Protein AF-A0A1Q2C409-F1 (afdb_monomer_lite)

Foldseek 3Di:
DDPDDPVLLLVLLCCCPVVVDDLVVSCVVVVDDSVVNLVSNVVCVCVVVVVPDPDVSNVVSVVVVCVVVPDD

Secondary structure (DSSP, 8-state):
-----HHHHHHHHHHHHHS---HHHHHHHHT--HHHHHHHHHHHHHHHHTT----HHHHHHHHHHHHHT---

InterPro domains:
  IPR002514 Transposase IS3/IS911family [PF01527] (4-44)
  IPR009057 Homedomain-like superfamily [SSF46689] (2-45)

Radius of gyration: 11.81 Å; chains: 1; bounding box: 29×22×25 Å

Structure (mmCIF, N/CA/C/O backbone):
data_AF-A0A1Q2C409-F1
#
_entry.id   AF-A0A1Q2C409-F1
#
loop_
_atom_site.group_PDB
_atom_site.id
_atom_site.type_symbol
_atom_site.label_atom_id
_atom_site.label_alt_id
_atom_site.label_comp_id
_atom_site.label_asym_id
_atom_site.label_entity_id
_atom_site.label_seq_id
_atom_site.pdbx_PDB_ins_code
_atom_site.Cartn_x
_atom_site.Cartn_y
_atom_site.Cartn_z
_atom_site.occupancy
_atom_site.B_iso_or_equiv
_atom_site.auth_seq_id
_atom_site.auth_comp_id
_atom_site.auth_asym_id
_atom_site.auth_atom_id
_atom_site.pdbx_PDB_model_num
ATOM 1 N N . MET A 1 1 ? 14.916 2.227 -8.938 1.00 51.09 1 MET A N 1
ATOM 2 C CA . MET A 1 1 ? 13.679 1.865 -8.203 1.00 51.09 1 MET A CA 1
ATOM 3 C C . MET A 1 1 ? 12.551 2.092 -9.195 1.00 51.09 1 MET A C 1
ATOM 5 O O . MET A 1 1 ? 12.480 3.208 -9.672 1.00 51.09 1 MET A O 1
ATOM 9 N N . ALA A 1 2 ? 11.785 1.078 -9.609 1.00 63.28 2 ALA A N 1
ATOM 10 C CA . ALA A 1 2 ? 10.823 1.246 -10.707 1.00 63.28 2 ALA A CA 1
ATOM 11 C C . ALA A 1 2 ? 9.871 2.438 -10.462 1.00 63.28 2 ALA A C 1
ATOM 13 O O . ALA A 1 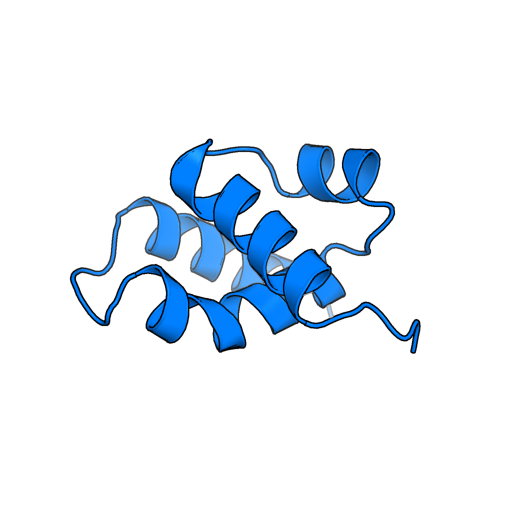2 ? 9.305 2.579 -9.369 1.00 63.28 2 ALA A O 1
ATOM 14 N N . ASP A 1 3 ? 9.736 3.306 -11.465 1.00 72.44 3 ASP A N 1
ATOM 15 C CA . ASP A 1 3 ? 8.940 4.534 -11.419 1.00 72.44 3 ASP A CA 1
ATOM 16 C C . ASP A 1 3 ? 7.445 4.228 -11.537 1.00 72.44 3 ASP A C 1
ATOM 18 O O . ASP A 1 3 ? 6.774 4.499 -12.528 1.00 72.44 3 ASP A O 1
ATOM 22 N N . TYR A 1 4 ? 6.890 3.624 -10.488 1.00 79.31 4 TYR A N 1
ATOM 23 C CA . TYR A 1 4 ? 5.455 3.387 -10.415 1.00 79.31 4 TYR A CA 1
ATOM 24 C C . TYR A 1 4 ? 4.706 4.710 -10.202 1.00 79.31 4 TYR A C 1
ATOM 26 O O . TYR A 1 4 ? 4.973 5.449 -9.239 1.00 79.31 4 TYR A O 1
ATOM 34 N N . SER A 1 5 ? 3.709 4.981 -11.046 1.00 84.94 5 SER A N 1
ATOM 35 C CA . SER A 1 5 ? 2.849 6.162 -10.932 1.00 84.94 5 SER A CA 1
ATOM 36 C C . SER A 1 5 ? 2.101 6.194 -9.594 1.00 84.94 5 SER A C 1
ATOM 38 O O . SER A 1 5 ? 1.724 5.158 -9.039 1.00 84.94 5 SER A O 1
ATOM 40 N N . LYS A 1 6 ? 1.815 7.398 -9.076 1.00 83.44 6 LYS A N 1
ATOM 41 C CA . LYS A 1 6 ? 1.044 7.588 -7.828 1.00 83.44 6 LYS A CA 1
ATOM 42 C C . LYS A 1 6 ? -0.294 6.832 -7.838 1.00 83.44 6 LYS A C 1
ATOM 44 O O . LYS A 1 6 ? -0.645 6.217 -6.833 1.00 83.44 6 LYS A O 1
ATOM 49 N N . GLY A 1 7 ? -1.002 6.838 -8.971 1.00 86.06 7 GLY A N 1
ATOM 50 C CA . GLY A 1 7 ? -2.276 6.128 -9.136 1.00 86.06 7 GLY A CA 1
ATOM 51 C C . GLY A 1 7 ? -2.140 4.611 -8.980 1.00 86.06 7 GLY A C 1
ATOM 52 O O . GLY A 1 7 ? -2.940 3.994 -8.279 1.00 86.06 7 GLY A O 1
ATOM 53 N N . PHE A 1 8 ? -1.076 4.025 -9.537 1.00 86.25 8 PHE A N 1
ATOM 54 C CA . PHE A 1 8 ? -0.784 2.599 -9.388 1.00 86.25 8 PHE A CA 1
ATOM 55 C C . PHE A 1 8 ? -0.511 2.238 -7.924 1.00 86.25 8 PHE A C 1
ATOM 57 O O . PHE A 1 8 ? -1.162 1.351 -7.375 1.00 86.25 8 PHE A O 1
ATOM 64 N N . LYS A 1 9 ? 0.365 2.997 -7.250 1.00 86.62 9 LYS A N 1
ATOM 65 C CA . LYS A 1 9 ? 0.685 2.790 -5.826 1.00 86.62 9 LYS A CA 1
ATOM 66 C C . LYS A 1 9 ? -0.570 2.838 -4.951 1.00 86.62 9 LYS A C 1
ATOM 68 O O . LYS A 1 9 ? -0.765 1.974 -4.097 1.00 86.62 9 LYS A O 1
ATOM 73 N N . ARG A 1 10 ? -1.453 3.815 -5.190 1.00 85.75 10 ARG A N 1
ATOM 74 C CA . ARG A 1 10 ? -2.713 3.964 -4.448 1.00 85.75 10 ARG A CA 1
ATOM 75 C C . ARG A 1 10 ? -3.683 2.813 -4.734 1.00 85.75 10 ARG A C 1
ATOM 77 O O . ARG A 1 10 ? -4.290 2.304 -3.792 1.00 85.75 10 ARG A O 1
ATOM 84 N N . ARG A 1 11 ? -3.804 2.362 -5.989 1.00 87.06 11 ARG A N 1
ATOM 85 C CA . ARG A 1 11 ? -4.668 1.229 -6.374 1.00 87.06 11 ARG A CA 1
ATOM 86 C C . ARG A 1 11 ? -4.228 -0.066 -5.698 1.00 87.06 11 ARG A C 1
ATOM 88 O O . ARG A 1 11 ? -5.058 -0.739 -5.103 1.00 87.06 11 ARG A O 1
ATOM 95 N N . VAL A 1 12 ? -2.930 -0.355 -5.712 1.00 86.50 12 VAL A N 1
ATOM 96 C CA . VAL A 1 12 ? -2.332 -1.521 -5.046 1.00 86.50 12 VAL A CA 1
ATOM 97 C C . VAL A 1 12 ? -2.618 -1.519 -3.539 1.00 86.50 12 VAL A C 1
ATOM 99 O O . VAL A 1 12 ? -3.087 -2.513 -2.989 1.00 86.50 12 VAL A O 1
ATOM 102 N N . VAL A 1 13 ? -2.390 -0.394 -2.853 1.00 83.62 13 VAL A N 1
ATOM 103 C CA . VAL A 1 13 ? -2.653 -0.296 -1.405 1.00 83.62 13 VAL A CA 1
ATOM 104 C C . VAL A 1 13 ? -4.155 -0.381 -1.104 1.00 83.62 13 VAL A C 1
ATOM 106 O O . VAL A 1 13 ? -4.553 -1.000 -0.119 1.00 83.62 13 VAL A O 1
ATOM 109 N N . THR A 1 14 ? -5.003 0.176 -1.972 1.00 84.38 14 THR A N 1
ATOM 110 C CA . THR A 1 14 ? -6.465 0.077 -1.847 1.00 84.38 14 THR A CA 1
ATOM 111 C C . THR A 1 14 ? -6.946 -1.358 -2.030 1.00 84.38 14 THR A C 1
ATOM 113 O O . THR A 1 14 ? -7.766 -1.809 -1.237 1.00 84.38 14 THR A O 1
ATOM 116 N N . LEU A 1 15 ? -6.414 -2.091 -3.017 1.00 83.62 15 LEU A N 1
ATOM 117 C CA . LEU A 1 15 ? -6.678 -3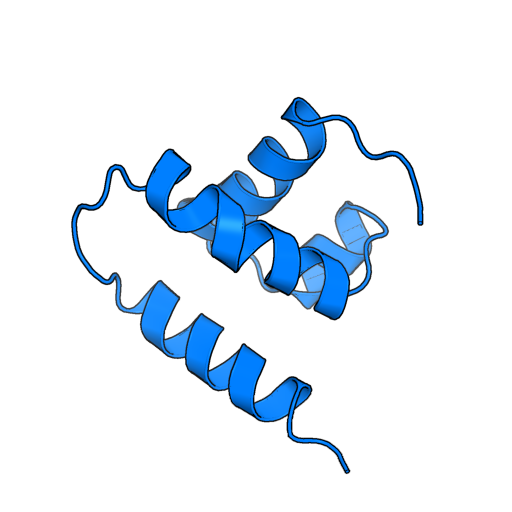.522 -3.199 1.00 83.62 15 LEU A CA 1
ATOM 118 C C . LEU A 1 15 ? -6.338 -4.287 -1.923 1.00 83.62 15 LEU A C 1
ATOM 120 O O . LEU A 1 15 ? -7.139 -5.072 -1.425 1.00 83.62 15 LEU A O 1
ATOM 124 N N . TRP A 1 16 ? -5.199 -3.955 -1.321 1.00 80.38 16 TRP A N 1
ATOM 125 C CA . TRP A 1 16 ? -4.792 -4.588 -0.082 1.00 80.38 16 TRP A CA 1
ATOM 126 C C . TRP A 1 16 ? -5.739 -4.326 1.087 1.00 80.38 16 TRP A C 1
ATOM 128 O O . TRP A 1 16 ? -6.007 -5.229 1.877 1.00 80.38 16 TRP A O 1
ATOM 138 N N . ILE A 1 17 ? -6.189 -3.083 1.260 1.00 78.12 17 ILE A N 1
ATOM 139 C CA . ILE A 1 17 ? -7.034 -2.676 2.391 1.00 78.12 17 ILE A CA 1
ATOM 140 C C . ILE A 1 17 ? -8.478 -3.140 2.190 1.00 78.12 17 ILE A C 1
ATOM 142 O O . ILE A 1 17 ? -9.034 -3.753 3.092 1.00 78.12 17 ILE A O 1
ATOM 146 N N . LYS A 1 18 ? -9.073 -2.868 1.023 1.00 75.75 18 LYS A N 1
ATOM 147 C CA . LYS A 1 18 ? -10.498 -3.116 0.762 1.00 75.75 18 LYS A CA 1
ATOM 148 C C . LYS A 1 18 ? -10.824 -4.571 0.448 1.00 75.75 18 LYS A C 1
ATOM 150 O O . LYS A 1 18 ? -11.885 -5.030 0.844 1.00 75.75 18 LYS A O 1
ATOM 155 N N . TYR A 1 19 ? -9.948 -5.278 -0.263 1.00 76.81 19 TYR A N 1
ATOM 156 C CA . TYR A 1 19 ? -10.239 -6.635 -0.742 1.00 76.81 19 TYR A CA 1
ATOM 157 C C . TYR A 1 19 ? -9.604 -7.723 0.127 1.00 76.81 19 TYR A C 1
ATOM 159 O O . TYR A 1 19 ? -9.669 -8.893 -0.227 1.00 76.81 19 TYR A O 1
ATOM 167 N N . ASN A 1 20 ? -8.970 -7.346 1.245 1.00 69.56 20 ASN A N 1
ATOM 168 C CA . ASN A 1 20 ? -8.289 -8.253 2.174 1.00 69.56 20 ASN A CA 1
ATOM 169 C C . ASN A 1 20 ? -7.335 -9.267 1.498 1.00 69.56 20 ASN A C 1
ATOM 171 O O . ASN A 1 20 ? -7.075 -10.335 2.044 1.00 69.56 20 ASN A O 1
ATOM 175 N N . MET A 1 21 ? -6.805 -8.931 0.314 1.00 74.81 21 MET A N 1
ATOM 176 C CA . MET A 1 21 ? -5.893 -9.797 -0.434 1.00 74.81 21 MET A CA 1
ATOM 177 C C . MET A 1 21 ? -4.591 -10.005 0.336 1.00 74.81 21 MET A C 1
ATOM 179 O O . MET A 1 21 ? -4.087 -9.092 1.004 1.00 74.81 21 MET A O 1
ATOM 183 N N . SER A 1 22 ? -4.003 -11.192 0.212 1.00 76.94 22 SER A N 1
ATOM 184 C CA . SER A 1 22 ? -2.696 -11.445 0.804 1.00 76.94 22 SER A CA 1
ATOM 185 C C . SER A 1 22 ? -1.604 -10.658 0.075 1.00 76.94 22 SER A C 1
ATOM 187 O O . SER A 1 22 ? -1.683 -10.340 -1.113 1.00 76.94 22 SER A O 1
ATOM 189 N N . SER A 1 23 ? -0.533 -10.341 0.792 1.00 74.12 23 SER A N 1
ATOM 190 C CA . SER A 1 23 ? 0.645 -9.689 0.214 1.00 74.12 23 SER A CA 1
ATOM 191 C C . SER A 1 23 ? 1.299 -10.518 -0.896 1.00 74.12 23 SER A C 1
ATOM 193 O O . SER A 1 23 ? 1.826 -9.934 -1.839 1.00 74.12 23 SER A O 1
ATOM 195 N N . ASN A 1 24 ? 1.216 -11.851 -0.830 1.00 78.38 24 ASN A N 1
ATOM 196 C CA . ASN A 1 24 ? 1.686 -12.748 -1.888 1.00 78.38 24 ASN A CA 1
ATOM 197 C C . ASN A 1 24 ? 0.834 -12.634 -3.154 1.00 78.38 24 ASN A C 1
ATOM 199 O O . ASN A 1 24 ? 1.384 -12.580 -4.251 1.00 78.38 24 ASN A O 1
ATOM 203 N N . GLU A 1 25 ? -0.491 -12.569 -3.018 1.00 80.56 25 GLU A N 1
ATOM 204 C CA . GLU A 1 25 ? -1.388 -12.373 -4.162 1.00 80.56 25 GLU A CA 1
ATOM 205 C C . GLU A 1 25 ? -1.168 -11.011 -4.813 1.00 80.56 25 GLU A C 1
ATOM 207 O O . GLU A 1 25 ? -1.053 -10.922 -6.032 1.00 80.56 25 GLU A O 1
ATOM 212 N N . ILE A 1 26 ? -1.016 -9.955 -4.013 1.00 82.06 26 ILE A N 1
ATOM 213 C CA . ILE A 1 26 ? -0.740 -8.611 -4.531 1.00 82.06 26 ILE A CA 1
ATOM 214 C C . ILE A 1 26 ? 0.638 -8.545 -5.182 1.00 82.06 26 ILE A C 1
ATOM 216 O O . ILE A 1 26 ? 0.782 -7.931 -6.236 1.00 82.06 26 ILE A O 1
ATOM 220 N N . SER A 1 27 ? 1.643 -9.181 -4.582 1.00 81.88 27 SER A N 1
ATOM 221 C CA . SER A 1 27 ? 2.992 -9.253 -5.138 1.00 81.88 27 SER A CA 1
ATOM 222 C C . SER A 1 27 ? 2.996 -9.965 -6.491 1.00 81.88 27 SER A C 1
ATOM 224 O O . SER A 1 27 ? 3.533 -9.423 -7.455 1.00 81.88 27 SER A O 1
ATOM 226 N N . ARG A 1 28 ? 2.304 -11.109 -6.600 1.00 81.31 28 ARG A N 1
ATOM 227 C CA . ARG A 1 28 ? 2.139 -11.849 -7.862 1.00 81.31 28 ARG A CA 1
ATOM 228 C C . ARG A 1 28 ? 1.338 -11.071 -8.902 1.00 81.31 28 ARG A C 1
ATOM 230 O O . ARG A 1 28 ? 1.737 -11.021 -10.056 1.00 81.31 28 ARG A O 1
ATOM 237 N N . SER A 1 29 ? 0.231 -10.449 -8.500 1.00 80.56 29 SER A N 1
ATOM 238 C CA . SER A 1 29 ? -0.662 -9.727 -9.412 1.00 80.56 29 SER A CA 1
ATOM 239 C C . SER A 1 29 ? -0.080 -8.394 -9.886 1.00 80.56 29 SER A C 1
ATOM 241 O O . SER A 1 29 ? -0.295 -8.003 -11.029 1.00 80.56 29 SER A O 1
ATOM 243 N N . SER A 1 30 ? 0.650 -7.688 -9.022 1.00 77.12 30 SER A N 1
ATOM 244 C CA . SER A 1 30 ? 1.190 -6.354 -9.319 1.00 77.12 30 SER A CA 1
ATOM 245 C C . SER A 1 30 ? 2.662 -6.379 -9.738 1.00 77.12 30 SER A C 1
ATOM 247 O O . SER A 1 30 ? 3.194 -5.331 -10.096 1.00 7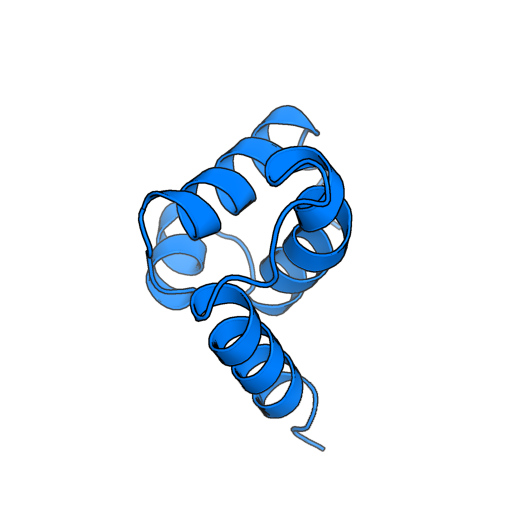7.12 30 SER A O 1
ATOM 249 N N . GLY A 1 31 ? 3.335 -7.533 -9.656 1.00 83.44 31 GLY A N 1
ATOM 250 C CA . GLY A 1 31 ? 4.763 -7.674 -9.959 1.00 83.44 31 GLY A CA 1
ATOM 251 C C . GLY A 1 31 ? 5.678 -6.913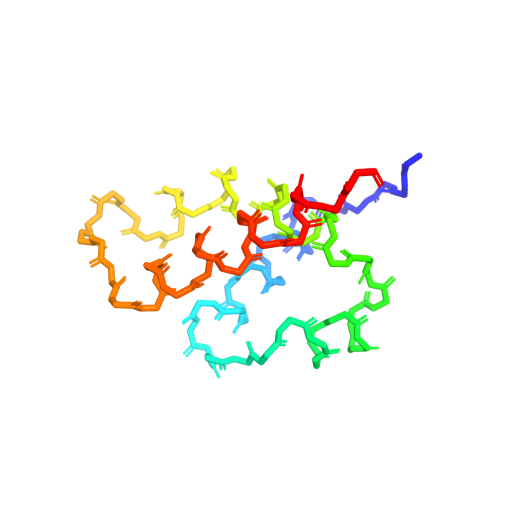 -8.995 1.00 83.44 31 GLY A C 1
ATOM 252 O O . GLY A 1 31 ? 6.798 -6.557 -9.353 1.00 83.44 31 GLY A O 1
ATOM 253 N N . ILE A 1 32 ? 5.202 -6.607 -7.784 1.00 82.69 32 ILE A N 1
ATOM 254 C CA . ILE A 1 32 ? 5.940 -5.796 -6.809 1.00 82.69 32 ILE A CA 1
ATOM 255 C C . ILE A 1 32 ? 6.456 -6.645 -5.661 1.00 82.69 32 ILE A C 1
ATOM 257 O O . ILE A 1 32 ? 5.759 -7.515 -5.144 1.00 82.69 32 ILE A O 1
ATOM 261 N N . ASP A 1 33 ? 7.659 -6.328 -5.199 1.00 83.62 33 ASP A N 1
ATOM 262 C CA . ASP A 1 33 ? 8.205 -6.9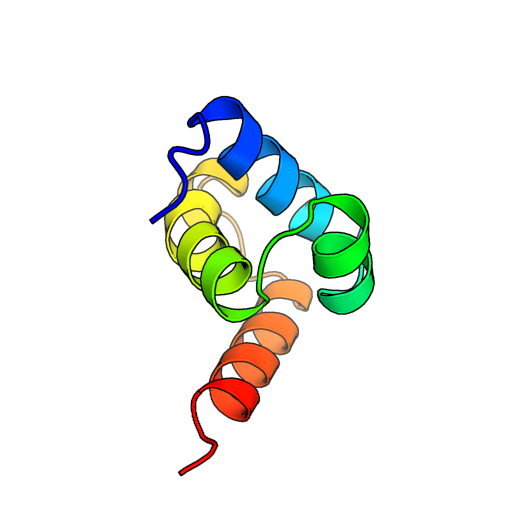44 -3.998 1.00 83.62 33 ASP A CA 1
ATOM 263 C C . ASP A 1 33 ? 7.387 -6.573 -2.750 1.00 83.62 33 ASP A C 1
ATOM 265 O O . ASP A 1 33 ? 6.915 -5.437 -2.591 1.00 83.62 33 ASP A O 1
ATOM 269 N N . HIS A 1 34 ? 7.279 -7.520 -1.821 1.00 77.94 34 HIS A N 1
ATOM 270 C CA . HIS A 1 34 ? 6.563 -7.339 -0.564 1.00 77.94 34 HIS A CA 1
ATOM 271 C C . HIS A 1 34 ? 7.085 -6.126 0.232 1.00 77.94 34 HIS A C 1
ATOM 273 O O . HIS A 1 34 ? 6.292 -5.341 0.764 1.00 77.94 34 HIS A O 1
ATOM 279 N N . LYS A 1 35 ? 8.405 -5.886 0.276 1.00 81.69 35 LYS A N 1
ATOM 280 C CA . LYS A 1 35 ? 8.981 -4.721 0.973 1.00 81.69 35 LYS A CA 1
ATOM 281 C C . LYS A 1 35 ? 8.527 -3.409 0.334 1.00 81.69 35 LYS A C 1
ATOM 283 O O . LYS A 1 35 ? 8.262 -2.433 1.041 1.00 81.69 35 LYS A O 1
ATOM 288 N N . THR A 1 36 ? 8.409 -3.378 -0.993 1.00 84.81 36 THR A N 1
ATOM 289 C CA . THR A 1 36 ? 7.908 -2.211 -1.738 1.00 84.81 36 THR A CA 1
ATOM 290 C C . THR A 1 36 ? 6.444 -1.937 -1.405 1.00 84.81 36 THR A C 1
ATOM 292 O O . THR A 1 36 ? 6.090 -0.802 -1.074 1.00 84.81 36 THR A O 1
ATOM 295 N N . LEU A 1 37 ? 5.618 -2.985 -1.399 1.00 83.88 37 LEU A N 1
ATOM 296 C CA . LEU A 1 37 ? 4.210 -2.912 -1.018 1.00 83.88 37 LEU A CA 1
ATOM 297 C C . LEU A 1 37 ? 4.031 -2.366 0.412 1.00 83.88 37 LEU A C 1
ATOM 299 O O . LEU A 1 37 ? 3.207 -1.479 0.642 1.00 83.88 37 LEU A O 1
ATOM 303 N N . MET A 1 38 ? 4.850 -2.819 1.366 1.00 80.81 38 MET A N 1
ATOM 304 C CA . MET A 1 38 ? 4.805 -2.338 2.754 1.00 80.81 38 MET A CA 1
ATOM 305 C C . MET A 1 38 ? 5.202 -0.865 2.896 1.00 80.81 38 MET A C 1
ATOM 307 O O . MET A 1 38 ? 4.559 -0.124 3.646 1.00 80.81 38 MET A O 1
ATOM 311 N N . LYS A 1 39 ? 6.216 -0.406 2.149 1.00 84.31 39 LYS A N 1
ATOM 312 C CA . LYS A 1 39 ? 6.603 1.017 2.116 1.00 84.31 39 LYS A CA 1
ATOM 313 C C . LYS A 1 39 ? 5.456 1.897 1.622 1.00 84.31 39 LYS A C 1
ATOM 315 O O . LYS A 1 39 ? 5.208 2.960 2.192 1.00 84.31 39 LYS A O 1
ATOM 320 N N . TRP A 1 40 ? 4.749 1.464 0.580 1.00 85.62 40 TRP A N 1
ATOM 321 C CA . TRP 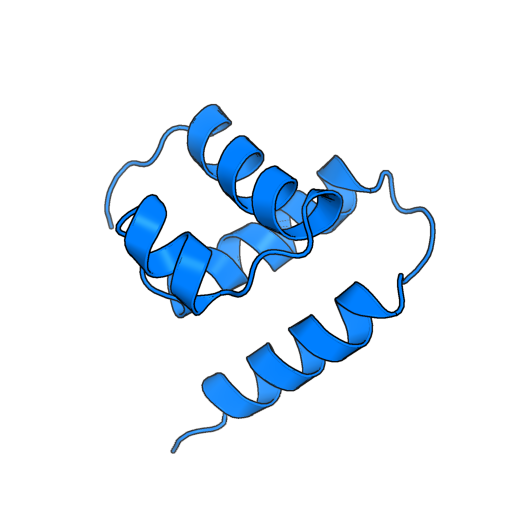A 1 40 ? 3.598 2.200 0.055 1.00 85.62 40 TRP A CA 1
ATOM 322 C C . TRP A 1 40 ? 2.432 2.175 1.025 1.00 85.62 40 TRP A C 1
ATOM 324 O O . TRP A 1 40 ? 1.842 3.222 1.271 1.00 85.62 40 TRP A O 1
ATOM 334 N N . TYR A 1 41 ? 2.152 1.025 1.637 1.00 80.31 41 TYR A N 1
ATOM 335 C CA . TYR A 1 41 ? 1.114 0.910 2.651 1.00 80.31 41 TYR A CA 1
ATOM 336 C C . TYR A 1 41 ? 1.323 1.918 3.778 1.00 80.31 41 TYR A C 1
ATOM 338 O O . TYR A 1 41 ? 0.436 2.718 4.034 1.00 80.31 41 TYR A O 1
ATOM 346 N N . LYS A 1 42 ? 2.515 1.986 4.386 1.00 80.19 42 LYS A N 1
ATOM 347 C CA . LYS A 1 42 ? 2.789 2.944 5.473 1.00 80.19 42 LYS A CA 1
ATOM 348 C C . LYS A 1 42 ? 2.519 4.403 5.073 1.00 80.19 42 LYS A C 1
ATOM 350 O O . LYS A 1 42 ? 2.075 5.184 5.907 1.00 80.19 42 LYS A O 1
ATOM 355 N N . ARG A 1 43 ? 2.787 4.763 3.814 1.00 82.62 43 ARG A N 1
ATOM 356 C CA . ARG A 1 43 ? 2.630 6.133 3.307 1.00 82.62 43 ARG A CA 1
ATOM 357 C C . ARG A 1 43 ? 1.193 6.466 2.900 1.00 82.62 43 ARG A C 1
ATOM 359 O O . ARG A 1 43 ? 0.710 7.530 3.254 1.00 82.62 43 ARG A O 1
ATOM 366 N N . PHE A 1 44 ? 0.520 5.561 2.191 1.00 80.88 44 PHE A N 1
ATOM 367 C CA . PHE A 1 44 ? -0.827 5.784 1.655 1.00 80.88 44 PHE A CA 1
ATOM 368 C C . PHE A 1 44 ? -1.947 5.344 2.599 1.00 80.88 44 PHE A C 1
ATOM 370 O O . PHE A 1 44 ? -3.092 5.710 2.373 1.00 80.88 44 PHE A O 1
ATOM 377 N N . TYR A 1 45 ? -1.655 4.581 3.654 1.00 75.31 45 TYR A N 1
ATOM 378 C CA . TYR A 1 45 ? -2.652 4.177 4.646 1.00 75.31 45 TYR A CA 1
ATOM 379 C C . TYR A 1 45 ? -3.418 5.367 5.250 1.00 75.31 45 TYR A C 1
ATOM 381 O O . TYR A 1 45 ? -4.638 5.382 5.109 1.00 75.31 45 TYR A O 1
ATOM 389 N N . PRO A 1 46 ? -2.768 6.397 5.835 1.00 74.38 46 PRO A N 1
ATOM 390 C CA . PRO A 1 46 ? -3.499 7.546 6.376 1.00 74.38 46 PRO A CA 1
ATOM 391 C C . PRO A 1 46 ? -4.290 8.309 5.303 1.00 74.38 46 PRO A C 1
ATOM 393 O O . PRO A 1 46 ? -5.370 8.811 5.597 1.00 74.38 46 PRO A O 1
ATOM 396 N N . GLU A 1 47 ? -3.795 8.348 4.060 1.00 76.12 47 GLU A N 1
ATOM 397 C CA . GLU A 1 47 ? -4.505 8.965 2.931 1.00 76.12 47 GLU A CA 1
ATOM 398 C C . GLU A 1 47 ? -5.751 8.173 2.501 1.00 76.12 47 GLU A C 1
ATOM 400 O O . GLU A 1 47 ? -6.740 8.769 2.089 1.00 76.12 47 GLU A O 1
ATOM 405 N N . ILE A 1 48 ? -5.711 6.837 2.552 1.00 75.12 48 ILE A N 1
ATOM 406 C CA . ILE A 1 48 ? -6.794 5.967 2.063 1.00 75.12 48 ILE A CA 1
ATOM 407 C C . ILE A 1 48 ? -7.854 5.733 3.143 1.00 75.12 48 ILE A C 1
ATOM 409 O O . ILE A 1 48 ? -9.036 5.645 2.820 1.00 75.12 48 ILE A O 1
ATOM 413 N N . THR A 1 49 ? -7.455 5.623 4.412 1.00 70.88 49 THR A N 1
ATOM 414 C CA . THR A 1 49 ? -8.385 5.361 5.525 1.00 70.88 49 THR A CA 1
ATOM 415 C C . THR A 1 49 ? -8.865 6.635 6.223 1.00 70.88 49 THR A C 1
ATOM 417 O O . THR A 1 49 ? -9.609 6.553 7.198 1.00 70.88 49 THR A O 1
ATOM 420 N N . GLY A 1 50 ? -8.427 7.816 5.766 1.00 68.12 50 GLY A N 1
ATOM 421 C CA . GLY A 1 50 ? -8.857 9.111 6.305 1.00 68.12 50 GLY A CA 1
ATOM 422 C C . GLY A 1 50 ? -8.538 9.311 7.791 1.00 68.12 50 GLY A C 1
ATOM 423 O O . GLY A 1 50 ? -9.279 9.995 8.486 1.00 68.12 50 GLY A O 1
ATOM 424 N N . GLY A 1 51 ? -7.490 8.660 8.315 1.00 61.09 51 GLY A N 1
ATOM 425 C CA . GLY A 1 51 ? -7.130 8.714 9.742 1.00 61.09 51 GLY A CA 1
ATOM 426 C C . GLY A 1 51 ? -8.109 8.007 10.697 1.00 61.09 51 GLY A C 1
ATOM 427 O O . GLY A 1 51 ? -7.874 7.980 11.904 1.00 61.09 51 GLY A O 1
ATOM 428 N N . GLY A 1 52 ? -9.179 7.398 10.183 1.00 55.44 52 GLY A N 1
ATOM 429 C CA . GLY A 1 52 ? -10.225 6.766 10.979 1.00 55.44 52 GLY A CA 1
ATOM 430 C C . GLY A 1 52 ? -9.956 5.285 11.231 1.00 55.44 52 GLY A C 1
ATOM 431 O O . GLY A 1 52 ? -10.000 4.485 10.306 1.00 55.44 52 GLY A O 1
ATOM 432 N N . LYS A 1 53 ? -9.747 4.941 12.508 1.00 54.69 53 LYS A N 1
ATOM 433 C CA . LYS A 1 53 ? -9.695 3.587 13.097 1.00 54.69 53 LYS A CA 1
ATOM 434 C C . LYS A 1 53 ? -8.555 2.675 12.612 1.00 54.69 53 LYS A C 1
ATOM 436 O O . LYS A 1 53 ? -8.409 2.324 11.445 1.00 54.69 53 LYS A O 1
ATOM 441 N N . ARG A 1 54 ? -7.755 2.217 13.582 1.00 55.91 54 ARG A N 1
ATOM 442 C CA . ARG A 1 54 ? -6.857 1.069 13.415 1.00 55.91 54 ARG A CA 1
ATOM 443 C C . ARG A 1 54 ? -7.715 -0.173 13.210 1.00 55.91 54 ARG A C 1
ATOM 445 O O . ARG A 1 54 ? -8.200 -0.752 14.176 1.00 55.91 54 ARG A O 1
ATOM 452 N N . ASP A 1 55 ? -7.940 -0.539 11.958 1.00 60.84 55 ASP A N 1
ATOM 453 C CA . ASP A 1 55 ? -8.662 -1.758 11.626 1.00 60.84 55 ASP A CA 1
ATOM 454 C C . ASP A 1 55 ? -7.851 -2.989 12.079 1.00 60.84 55 ASP A C 1
ATOM 456 O O . ASP A 1 55 ? -6.614 -2.949 12.079 1.00 60.84 55 ASP A O 1
ATOM 460 N N . LYS A 1 56 ? -8.500 -4.098 12.471 1.00 61.41 56 LYS A N 1
ATOM 461 C CA . LYS A 1 56 ? -7.794 -5.338 12.876 1.00 61.41 56 LYS A CA 1
ATOM 462 C C . LYS A 1 56 ? -6.826 -5.811 11.785 1.00 61.41 56 LYS A C 1
ATOM 464 O O . LYS A 1 56 ? -5.747 -6.331 12.082 1.00 61.41 56 LYS A O 1
ATOM 469 N N . VAL A 1 57 ? -7.168 -5.527 10.528 1.00 64.62 57 VAL A N 1
ATOM 470 C CA . VAL A 1 57 ? -6.335 -5.765 9.348 1.00 64.62 57 VAL A CA 1
ATOM 471 C C . VAL A 1 57 ? -5.008 -4.985 9.408 1.00 64.62 57 VAL A C 1
ATOM 473 O O . VAL A 1 57 ? -3.969 -5.510 9.007 1.00 64.62 57 VAL A O 1
ATOM 476 N N . GLN A 1 58 ? -4.985 -3.767 9.963 1.00 68.06 58 GLN A N 1
ATOM 477 C CA . GLN A 1 58 ? -3.752 -2.991 10.158 1.00 68.06 58 GLN A CA 1
ATOM 478 C C . GLN A 1 58 ? -2.825 -3.647 11.186 1.00 68.06 58 GLN A C 1
ATOM 480 O O . GLN A 1 58 ? -1.612 -3.671 10.973 1.00 68.06 58 GLN A O 1
ATOM 485 N N . GLY A 1 59 ? -3.376 -4.183 12.279 1.00 69.50 59 GLY A N 1
ATOM 486 C CA . GLY A 1 59 ? -2.603 -4.875 13.315 1.00 69.50 59 GLY A CA 1
ATOM 487 C C . GLY A 1 59 ? -1.883 -6.102 12.758 1.00 69.50 59 GLY A C 1
ATOM 488 O O . GLY A 1 59 ? -0.670 -6.232 12.923 1.00 69.50 59 GLY A O 1
ATOM 489 N N . PHE A 1 60 ? -2.605 -6.933 12.003 1.00 70.12 60 PHE A N 1
ATOM 490 C CA . PHE A 1 60 ? -2.034 -8.096 11.324 1.00 70.12 60 PHE A CA 1
ATOM 491 C C . PHE A 1 60 ? -0.957 -7.699 10.301 1.00 70.12 60 PHE A C 1
ATOM 493 O O . PHE A 1 60 ? 0.141 -8.250 10.305 1.00 70.12 60 PHE A O 1
ATOM 500 N N . LYS A 1 61 ? -1.214 -6.680 9.470 1.00 71.38 61 LYS A N 1
ATOM 501 C CA . LYS A 1 61 ? -0.248 -6.210 8.459 1.00 71.38 61 LYS A CA 1
ATOM 502 C C . LYS A 1 61 ? 1.010 -5.592 9.068 1.00 71.38 61 LYS A C 1
ATOM 504 O O . LYS A 1 61 ? 2.099 -5.772 8.533 1.00 71.38 61 LYS A O 1
ATOM 509 N N . MET A 1 62 ? 0.887 -4.880 10.188 1.00 70.50 62 MET A N 1
ATOM 510 C CA . MET A 1 62 ? 2.036 -4.327 10.917 1.00 70.50 62 MET A CA 1
ATOM 511 C C . MET A 1 62 ? 2.832 -5.413 11.651 1.00 70.50 62 MET A C 1
ATOM 513 O O . MET A 1 62 ? 4.056 -5.311 11.735 1.00 70.50 62 MET A O 1
ATOM 517 N N . ALA A 1 63 ? 2.168 -6.463 12.144 1.00 75.12 63 ALA A N 1
ATOM 518 C CA . ALA A 1 63 ? 2.834 -7.642 12.691 1.00 75.12 63 ALA A CA 1
ATOM 519 C C . ALA A 1 63 ? 3.613 -8.395 11.600 1.00 75.12 63 ALA A C 1
ATOM 521 O O . ALA A 1 63 ? 4.792 -8.689 11.791 1.00 75.12 63 ALA A O 1
ATOM 522 N N . LEU A 1 64 ? 3.000 -8.592 10.429 1.00 71.94 64 LEU A N 1
ATOM 523 C CA . LEU A 1 64 ? 3.642 -9.182 9.255 1.00 71.94 64 LEU A CA 1
ATOM 524 C C . LEU A 1 64 ? 4.849 -8.349 8.789 1.00 71.94 64 LEU A C 1
ATOM 526 O O . LEU A 1 64 ? 5.922 -8.900 8.563 1.00 71.94 64 LEU A O 1
ATOM 530 N N . TYR A 1 65 ? 4.718 -7.017 8.731 1.00 71.19 65 TYR A N 1
ATOM 531 C CA . TYR A 1 65 ? 5.840 -6.113 8.448 1.00 71.19 65 TYR A CA 1
ATOM 532 C C . TYR A 1 65 ? 6.994 -6.320 9.427 1.00 71.19 65 TYR A C 1
ATOM 534 O O . TYR A 1 65 ? 8.145 -6.457 9.019 1.00 71.19 65 TYR A O 1
ATOM 542 N N . ARG A 1 66 ? 6.688 -6.348 10.730 1.00 69.38 66 ARG A N 1
ATOM 543 C CA . ARG A 1 66 ? 7.687 -6.579 11.772 1.00 69.38 66 ARG A CA 1
ATOM 544 C C . ARG A 1 66 ? 8.365 -7.929 11.603 1.00 69.38 66 ARG A C 1
ATOM 546 O O . ARG A 1 66 ? 9.568 -7.977 11.769 1.00 69.38 66 ARG A O 1
ATOM 553 N N . GLN A 1 67 ? 7.639 -8.988 11.261 1.00 71.75 67 GLN A N 1
ATOM 554 C CA . GLN A 1 67 ? 8.221 -10.312 11.037 1.00 71.75 67 GLN A CA 1
ATOM 555 C C . GLN A 1 67 ? 9.146 -10.330 9.811 1.00 71.75 67 GLN A C 1
ATOM 557 O O . GLN A 1 67 ? 10.255 -10.845 9.886 1.00 71.75 67 GLN A O 1
ATOM 562 N N . LEU A 1 68 ? 8.735 -9.705 8.707 1.00 64.88 68 LEU A N 1
ATOM 563 C CA . LEU A 1 68 ? 9.489 -9.701 7.448 1.00 64.88 68 LEU A CA 1
ATOM 564 C C . LEU A 1 68 ? 10.685 -8.743 7.442 1.00 64.88 68 LEU A C 1
ATOM 566 O O . LEU A 1 68 ? 11.673 -8.991 6.757 1.00 64.88 68 LEU A O 1
ATOM 570 N N . CYS A 1 69 ? 10.611 -7.640 8.189 1.00 65.19 69 CYS A N 1
ATOM 571 C CA . CYS A 1 69 ? 11.734 -6.724 8.403 1.00 65.19 69 CYS A CA 1
ATOM 572 C C . CYS A 1 69 ? 12.624 -7.122 9.591 1.00 65.19 69 CYS A C 1
ATOM 574 O O . CYS A 1 69 ? 13.604 -6.432 9.851 1.00 65.19 69 CYS A O 1
ATOM 576 N N . ARG A 1 70 ? 12.292 -8.207 10.302 1.00 61.38 70 ARG A N 1
ATOM 577 C CA . ARG A 1 70 ? 13.077 -8.805 11.395 1.00 61.38 70 ARG A CA 1
ATOM 578 C C . ARG A 1 70 ? 13.641 -10.163 10.966 1.00 61.38 70 ARG A C 1
ATOM 580 O O . ARG A 1 70 ? 13.632 -11.114 11.739 1.00 61.38 70 ARG A O 1
ATOM 587 N N . ILE A 1 71 ? 14.091 -10.252 9.721 1.00 46.41 71 ILE A N 1
ATOM 588 C CA . ILE A 1 71 ? 15.031 -11.289 9.299 1.00 46.41 71 ILE A CA 1
ATOM 589 C C . ILE A 1 71 ? 16.419 -10.628 9.393 1.00 46.41 71 ILE A C 1
ATOM 591 O O . ILE A 1 71 ? 16.546 -9.532 8.836 1.00 46.41 71 ILE A O 1
ATOM 595 N N . PRO A 1 72 ? 17.374 -11.187 10.169 1.00 49.81 72 PRO A N 1
ATOM 596 C CA . PRO A 1 72 ? 18.740 -10.666 10.263 1.00 49.81 72 PRO A CA 1
ATOM 597 C C . PRO A 1 72 ? 19.441 -10.612 8.901 1.00 49.81 72 PRO A C 1
ATOM 599 O O . PRO A 1 72 ? 19.067 -11.406 8.006 1.00 49.81 72 PRO A O 1
#

Sequence (72 aa):
MADYSKGFKRRVVTLWIKYNMSSNEISRSSGIDHKTLMKWYKRFYPEITGGGKRDKVQGFKMALYRQLCRIP

Organism: Anaerostipes hadrus (NCBI:txid649756)

pLDDT: mean 74.67, std 9.84, range [46.41, 87.06]